Protein AF-A0A1Y4RYS8-F1 (afdb_monomer_lite)

Structure (mmCIF, N/CA/C/O backbone):
data_AF-A0A1Y4RYS8-F1
#
_entry.id   AF-A0A1Y4RYS8-F1
#
loop_
_atom_site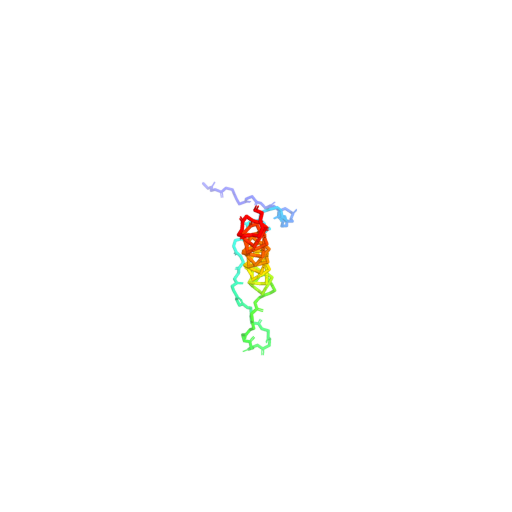.group_PDB
_atom_site.id
_atom_site.type_symbol
_atom_site.label_atom_id
_atom_site.label_alt_id
_atom_site.label_comp_id
_atom_site.label_asym_id
_atom_site.label_entity_id
_atom_site.label_seq_id
_atom_site.pdbx_PDB_ins_code
_atom_site.Cartn_x
_atom_site.Cartn_y
_atom_site.Cartn_z
_atom_site.occupancy
_atom_site.B_iso_or_equiv
_atom_site.auth_seq_id
_atom_site.auth_comp_id
_atom_site.auth_asym_id
_atom_site.auth_atom_id
_atom_site.pdbx_PDB_model_num
ATOM 1 N N . MET A 1 1 ? 6.230 -2.470 45.755 1.00 43.00 1 MET A N 1
ATOM 2 C CA . MET A 1 1 ? 4.983 -1.786 45.357 1.00 43.00 1 MET A CA 1
ATOM 3 C C . MET A 1 1 ? 5.360 -0.902 44.185 1.00 43.00 1 MET A C 1
ATOM 5 O O . MET A 1 1 ? 6.159 -0.005 44.405 1.00 43.00 1 MET A O 1
ATOM 9 N N . SER A 1 2 ? 4.958 -1.228 42.950 1.00 46.41 2 SER A N 1
ATOM 10 C CA . SER A 1 2 ? 5.274 -0.357 41.810 1.00 46.41 2 SER A CA 1
ATOM 11 C C . SER A 1 2 ? 4.340 0.843 41.848 1.00 46.41 2 SER A C 1
ATOM 13 O O . SER A 1 2 ? 3.122 0.684 41.937 1.00 46.41 2 SER A O 1
ATOM 15 N N . GLU A 1 3 ? 4.926 2.029 41.841 1.00 53.69 3 GLU A N 1
ATOM 16 C CA . GLU A 1 3 ? 4.210 3.294 41.821 1.00 53.69 3 GLU A CA 1
ATOM 17 C C . GLU A 1 3 ? 3.460 3.409 40.491 1.00 53.69 3 GLU A C 1
ATOM 19 O O . GLU A 1 3 ? 4.036 3.243 39.417 1.00 53.69 3 GLU A O 1
ATOM 24 N N . CYS A 1 4 ? 2.148 3.619 40.563 1.00 60.38 4 CYS A N 1
ATOM 25 C CA . CYS A 1 4 ? 1.339 3.886 39.385 1.00 60.38 4 CYS A CA 1
ATOM 26 C C . CYS A 1 4 ? 1.592 5.351 39.004 1.00 60.38 4 CYS A C 1
ATOM 28 O O . CYS A 1 4 ? 1.080 6.256 39.662 1.00 60.38 4 CYS A O 1
ATOM 30 N N . GLU A 1 5 ? 2.438 5.586 38.001 1.00 66.31 5 GLU A N 1
ATOM 31 C CA . GLU A 1 5 ? 2.753 6.927 37.503 1.00 66.31 5 GLU A 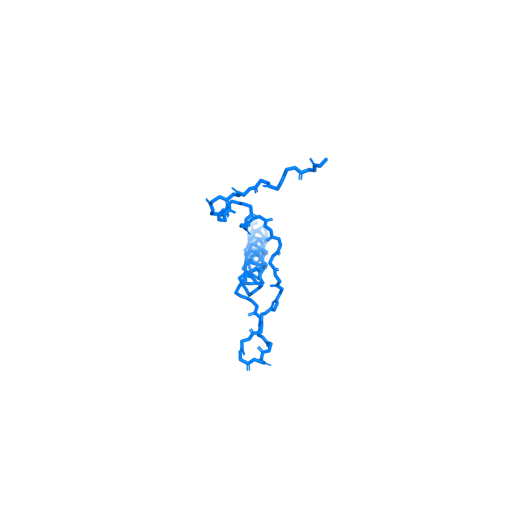CA 1
ATOM 32 C C . GLU A 1 5 ? 1.505 7.506 36.810 1.00 66.31 5 GLU A C 1
ATOM 34 O O . GLU A 1 5 ? 1.151 7.125 35.694 1.00 66.31 5 GLU A O 1
ATOM 39 N N . ILE A 1 6 ? 0.777 8.389 37.501 1.00 63.94 6 ILE A N 1
ATOM 40 C CA . ILE A 1 6 ? -0.398 9.068 36.941 1.00 63.94 6 ILE A CA 1
ATOM 41 C C . ILE A 1 6 ? 0.102 10.157 35.990 1.00 63.94 6 ILE A C 1
ATOM 43 O O . ILE A 1 6 ? 0.455 11.258 36.411 1.00 63.94 6 ILE A O 1
ATOM 47 N N . ARG A 1 7 ? 0.139 9.846 34.693 1.00 62.41 7 ARG A N 1
ATOM 48 C CA . ARG A 1 7 ? 0.466 10.815 33.642 1.00 62.41 7 ARG A CA 1
ATOM 49 C C . ARG A 1 7 ? -0.760 11.673 33.327 1.00 62.41 7 ARG A C 1
ATOM 51 O O . ARG A 1 7 ? -1.804 11.169 32.914 1.00 62.41 7 ARG A O 1
ATOM 58 N N . ILE A 1 8 ? -0.647 12.981 33.565 1.00 62.72 8 ILE A N 1
ATOM 59 C CA . ILE A 1 8 ? -1.697 13.964 33.272 1.00 62.72 8 ILE A CA 1
ATOM 60 C C . ILE A 1 8 ? -1.676 14.240 31.765 1.00 62.72 8 ILE A C 1
ATOM 62 O O . ILE A 1 8 ? -0.947 15.103 31.289 1.00 62.72 8 ILE A O 1
ATOM 66 N N . GLY A 1 9 ? -2.475 13.477 31.024 1.00 63.12 9 GLY A N 1
ATOM 67 C CA . GLY A 1 9 ? -2.613 13.602 29.576 1.00 63.12 9 GLY A CA 1
ATOM 68 C C . GLY A 1 9 ? -2.042 12.402 28.833 1.00 63.12 9 GLY A C 1
ATOM 69 O O . GLY A 1 9 ? -1.106 11.746 29.284 1.00 63.12 9 GLY A O 1
ATOM 70 N N . ALA A 1 10 ? -2.653 12.097 27.694 1.00 65.69 10 ALA A N 1
ATOM 71 C CA . ALA A 1 10 ? -2.171 11.037 26.834 1.00 65.69 10 ALA A CA 1
ATOM 72 C C . ALA A 1 10 ? -0.935 11.536 26.073 1.00 65.69 10 ALA A C 1
ATOM 74 O O . ALA A 1 10 ? -0.996 12.590 25.437 1.00 65.69 10 ALA A O 1
ATOM 75 N N . ASP A 1 11 ? 0.176 10.803 26.148 1.00 73.50 11 ASP A N 1
ATOM 76 C CA . ASP A 1 11 ? 1.362 11.104 25.352 1.00 73.50 11 ASP A CA 1
ATOM 77 C C . ASP A 1 11 ? 1.025 10.882 23.872 1.00 73.50 11 ASP A C 1
ATOM 79 O O . ASP A 1 11 ? 0.915 9.757 23.377 1.00 73.50 11 ASP A O 1
ATOM 83 N N . THR A 1 12 ? 0.795 11.980 23.155 1.00 67.00 12 THR A N 1
ATOM 84 C CA . THR A 1 12 ? 0.412 11.938 21.744 1.00 67.00 12 THR A CA 1
ATOM 85 C C . THR A 1 12 ? 1.509 11.333 20.875 1.00 67.00 12 THR A C 1
ATOM 87 O O . THR A 1 12 ? 1.192 10.741 19.846 1.00 67.00 12 THR A O 1
ATOM 90 N N . ALA A 1 13 ? 2.782 11.439 21.275 1.00 67.94 13 ALA A N 1
ATOM 91 C CA . ALA A 1 13 ? 3.881 10.832 20.534 1.00 67.94 13 ALA A CA 1
ATOM 92 C C . ALA A 1 13 ? 3.857 9.303 20.665 1.00 67.94 13 ALA A C 1
ATOM 94 O O . ALA A 1 13 ? 4.093 8.600 19.685 1.00 67.94 13 ALA A O 1
ATOM 95 N N . GLU A 1 14 ? 3.510 8.777 21.839 1.00 68.56 14 GLU A N 1
ATOM 96 C CA . GLU A 1 14 ? 3.338 7.337 22.059 1.00 68.56 14 GLU A CA 1
ATOM 97 C C . GLU A 1 14 ? 2.130 6.791 21.276 1.00 68.56 14 GLU A C 1
ATOM 99 O O . GLU A 1 14 ? 2.240 5.796 20.555 1.00 68.56 14 GLU A O 1
ATOM 104 N N . ILE A 1 15 ? 0.998 7.501 21.310 1.00 66.31 15 ILE A N 1
ATOM 105 C CA . ILE A 1 15 ? -0.228 7.105 20.595 1.00 66.31 15 ILE A CA 1
ATOM 106 C C . ILE A 1 15 ? -0.024 7.069 19.078 1.00 66.31 15 ILE A C 1
ATOM 108 O O . ILE A 1 15 ? -0.525 6.163 18.413 1.00 66.31 15 ILE A O 1
ATOM 112 N N . MET A 1 16 ? 0.711 8.031 18.515 1.00 63.22 16 MET A N 1
ATOM 113 C CA . MET A 1 16 ? 0.968 8.071 17.071 1.00 63.22 16 MET A CA 1
ATOM 114 C C . MET A 1 16 ? 1.921 6.969 16.591 1.00 63.22 16 MET A C 1
ATOM 116 O O . MET A 1 16 ? 1.887 6.626 15.411 1.00 63.22 16 MET A O 1
ATOM 120 N N . ASN A 1 17 ? 2.736 6.405 17.485 1.00 69.75 17 ASN A N 1
ATOM 121 C CA . ASN A 1 17 ? 3.653 5.302 17.182 1.00 69.75 17 ASN A CA 1
ATOM 122 C C . ASN A 1 17 ? 3.091 3.921 17.554 1.00 69.75 17 ASN A C 1
ATOM 124 O O . ASN A 1 17 ? 3.759 2.910 17.342 1.00 69.75 17 ASN A O 1
ATOM 128 N N . THR A 1 18 ? 1.879 3.862 18.106 1.00 77.50 18 THR A N 1
ATOM 129 C CA . THR A 1 18 ? 1.217 2.600 18.440 1.00 77.50 18 THR A CA 1
ATOM 130 C C . THR A 1 18 ? 0.458 2.076 17.223 1.00 77.50 18 THR A C 1
ATOM 132 O O . THR A 1 18 ? -0.257 2.830 16.559 1.00 77.50 18 THR A O 1
ATOM 135 N N . ASP A 1 19 ? 0.589 0.777 16.935 1.00 78.88 19 ASP A N 1
ATOM 136 C CA . ASP A 1 19 ? -0.156 0.127 15.854 1.00 78.88 19 ASP A CA 1
ATOM 137 C C . ASP A 1 19 ? -1.667 0.326 16.048 1.00 78.88 19 ASP A C 1
ATOM 139 O O . ASP A 1 19 ? -2.247 -0.066 17.064 1.00 78.88 19 ASP A O 1
ATOM 143 N N . GLN A 1 20 ? -2.313 0.947 15.058 1.00 81.69 20 GLN A N 1
ATOM 144 C CA . GLN A 1 20 ? -3.754 1.174 15.080 1.00 81.69 20 GLN A CA 1
ATOM 145 C C . GLN A 1 20 ? -4.511 -0.028 14.503 1.00 81.69 20 GLN A C 1
ATOM 147 O O . GLN A 1 20 ? -4.050 -0.651 13.540 1.00 81.69 20 GLN A O 1
ATOM 152 N N . PRO A 1 21 ? -5.699 -0.353 15.041 1.00 87.44 21 PRO A N 1
ATOM 153 C CA . PRO A 1 21 ? -6.492 -1.470 14.551 1.00 87.44 21 PRO A CA 1
ATOM 154 C C . PRO A 1 21 ? -6.959 -1.233 13.111 1.00 87.44 21 PRO A C 1
ATOM 156 O O . PRO A 1 21 ? -7.216 -0.102 12.688 1.00 87.44 21 PRO A O 1
ATOM 159 N N . ASN A 1 22 ? -7.114 -2.320 12.352 1.00 89.69 22 ASN A N 1
ATOM 160 C CA . ASN A 1 22 ? -7.562 -2.249 10.958 1.00 89.69 22 ASN A CA 1
ATOM 161 C C . ASN A 1 22 ? -9.046 -1.876 10.826 1.00 89.69 22 ASN A C 1
ATOM 163 O O . ASN A 1 22 ? -9.465 -1.338 9.800 1.00 89.69 22 ASN A O 1
ATOM 167 N N . THR A 1 23 ? -9.836 -2.154 11.859 1.00 91.44 23 THR A N 1
ATOM 168 C CA . THR A 1 23 ? -11.274 -1.903 11.916 1.00 91.44 23 THR A CA 1
ATOM 169 C C . THR A 1 23 ? -11.645 -1.204 13.219 1.00 91.44 23 THR A C 1
ATOM 171 O O . THR A 1 23 ? -10.967 -1.330 14.238 1.00 91.44 23 THR A O 1
ATOM 174 N N . ILE A 1 24 ? -12.720 -0.424 13.171 1.00 91.50 24 ILE A N 1
ATOM 175 C CA . ILE A 1 24 ? -13.368 0.190 14.328 1.00 91.50 24 ILE A CA 1
ATOM 176 C C . ILE A 1 24 ? -14.857 -0.140 14.273 1.00 91.50 24 ILE A C 1
ATOM 178 O O . ILE A 1 24 ? -15.431 -0.291 13.197 1.00 91.50 24 ILE A O 1
ATOM 182 N N . THR A 1 25 ? -15.501 -0.251 15.429 1.00 93.19 25 THR A N 1
ATOM 183 C CA . THR A 1 25 ? -16.952 -0.460 15.492 1.00 93.19 25 THR A CA 1
ATOM 184 C C . THR A 1 25 ? -17.647 0.868 15.759 1.00 93.19 25 THR A C 1
ATOM 186 O O . THR A 1 25 ? -17.342 1.538 16.743 1.00 93.19 25 THR A O 1
ATOM 189 N N . VAL A 1 26 ? -18.603 1.239 14.907 1.00 88.31 26 VAL A N 1
ATOM 190 C CA . VAL A 1 26 ? -19.442 2.433 15.068 1.00 88.31 26 VAL A CA 1
ATOM 191 C C . VAL A 1 26 ? -20.900 1.995 15.020 1.00 88.31 26 VAL A C 1
ATOM 193 O O . VAL A 1 26 ? -21.339 1.398 14.043 1.00 88.31 26 VAL A O 1
ATOM 196 N N . ASN A 1 27 ? -21.657 2.257 16.089 1.00 91.38 27 ASN A N 1
ATOM 197 C CA . ASN A 1 27 ? -23.067 1.856 16.219 1.00 91.38 27 ASN A CA 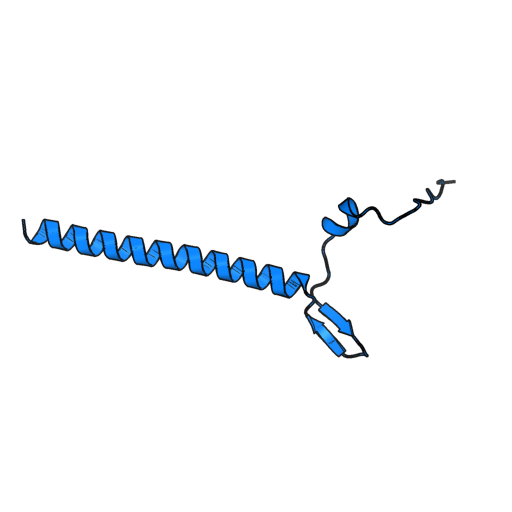1
ATOM 198 C C . ASN A 1 27 ? -23.320 0.353 15.966 1.00 91.38 27 ASN A C 1
ATOM 200 O O . ASN A 1 27 ? -24.320 -0.022 15.359 1.00 91.38 27 ASN A O 1
ATOM 204 N N . GLY A 1 28 ? -22.399 -0.511 16.407 1.00 91.69 28 GLY A N 1
ATOM 205 C CA . GLY A 1 28 ? -22.490 -1.966 16.219 1.00 91.69 28 GLY A CA 1
ATOM 206 C C . GLY A 1 28 ? -22.119 -2.460 14.816 1.00 91.69 28 GLY A C 1
ATOM 207 O O . GLY A 1 28 ? -22.168 -3.661 14.573 1.00 91.69 28 GLY A O 1
ATOM 208 N N . VAL A 1 29 ? -21.723 -1.562 13.909 1.00 92.62 29 VAL A N 1
ATOM 209 C CA . VAL A 1 29 ? -21.224 -1.907 12.574 1.00 92.62 29 VAL A CA 1
ATOM 210 C C . VAL A 1 29 ? -19.705 -1.815 12.564 1.00 92.62 29 VAL A C 1
ATOM 212 O O . VAL A 1 29 ? -19.134 -0.791 12.942 1.00 92.62 29 VAL A O 1
ATOM 215 N N . GLU A 1 30 ? -19.049 -2.881 12.120 1.00 94.38 30 GLU A N 1
ATOM 216 C CA . GLU A 1 30 ? -17.604 -2.899 11.926 1.00 94.38 30 GLU A CA 1
ATOM 217 C C . GLU A 1 30 ? -17.251 -2.210 10.602 1.00 94.38 30 GLU A C 1
ATOM 219 O O . GLU A 1 30 ? -17.690 -2.622 9.527 1.00 94.38 30 GLU A O 1
ATOM 224 N N . ILE A 1 31 ? -16.473 -1.131 10.685 1.00 93.69 31 ILE A N 1
ATOM 225 C CA . ILE A 1 31 ? -16.000 -0.361 9.535 1.00 93.69 31 ILE A CA 1
ATOM 226 C C . ILE A 1 31 ? -14.467 -0.315 9.527 1.00 93.69 31 ILE A C 1
ATOM 228 O O . ILE A 1 31 ? -13.840 -0.367 10.587 1.00 93.69 31 ILE A O 1
ATOM 232 N N . PRO A 1 32 ? -13.821 -0.199 8.356 1.00 92.88 32 PRO A N 1
ATOM 233 C CA . PRO A 1 32 ? -12.377 -0.013 8.288 1.00 92.88 32 PRO A CA 1
ATOM 234 C C . PRO A 1 32 ? -11.949 1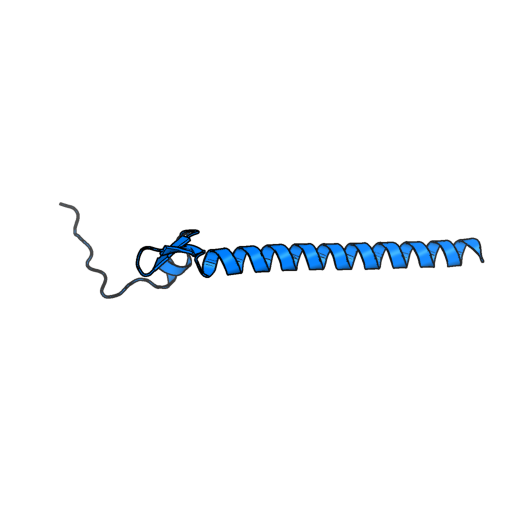.267 9.010 1.00 92.88 32 PRO A C 1
ATOM 236 O O . PRO A 1 32 ? -12.611 2.302 8.898 1.00 92.88 32 PRO A O 1
ATOM 239 N N . SER A 1 33 ? -10.826 1.217 9.724 1.00 91.06 33 SER A N 1
ATOM 240 C CA . SER A 1 33 ? -10.271 2.410 10.357 1.00 91.06 33 SER A CA 1
ATOM 241 C C . SER A 1 33 ? -9.700 3.365 9.305 1.00 91.06 33 SER A C 1
ATOM 243 O O . SER A 1 33 ? -9.235 2.951 8.237 1.00 91.06 33 SER A O 1
ATOM 245 N N . TYR A 1 34 ? -9.700 4.664 9.612 1.00 87.25 34 TYR A N 1
ATOM 246 C CA . TYR A 1 34 ? -9.102 5.671 8.732 1.00 87.25 34 TYR A CA 1
ATOM 247 C C . TYR A 1 34 ? -7.621 5.374 8.456 1.00 87.25 34 TYR A C 1
ATOM 249 O O . TYR A 1 34 ? -7.186 5.425 7.308 1.00 87.25 34 TYR A O 1
ATOM 257 N N . TYR A 1 35 ? -6.865 4.995 9.491 1.00 86.62 35 TYR A N 1
ATOM 258 C CA . TYR A 1 35 ? -5.451 4.638 9.369 1.00 86.62 35 TYR A CA 1
ATOM 259 C C . TYR A 1 35 ? -5.226 3.469 8.403 1.00 86.62 35 TYR A C 1
ATOM 261 O O . TYR A 1 35 ? -4.340 3.531 7.550 1.00 86.62 35 TYR A O 1
ATOM 269 N N . TYR A 1 36 ? -6.067 2.433 8.476 1.00 90.25 36 TYR A N 1
ATOM 270 C CA . TYR A 1 36 ? -6.003 1.303 7.553 1.00 90.25 36 TYR A CA 1
ATOM 271 C C . TYR A 1 36 ? -6.256 1.723 6.102 1.00 90.25 36 TYR A C 1
ATOM 273 O O . TYR A 1 36 ? -5.501 1.340 5.203 1.00 90.25 36 TYR A O 1
ATOM 281 N N . LEU A 1 37 ? -7.293 2.532 5.867 1.00 91.00 37 LEU A N 1
ATOM 282 C CA . LEU A 1 37 ? -7.614 3.036 4.530 1.00 91.00 37 LEU A CA 1
ATOM 283 C C . LEU A 1 37 ? -6.490 3.913 3.976 1.00 91.00 37 LEU A C 1
ATOM 285 O O . LEU A 1 37 ? -6.076 3.718 2.833 1.00 91.00 37 LEU A O 1
ATOM 289 N N . TRP A 1 38 ? -5.958 4.818 4.797 1.00 90.75 38 TRP A N 1
ATOM 290 C CA . TRP A 1 38 ? -4.838 5.683 4.440 1.00 90.75 38 TRP A CA 1
ATOM 291 C C . TRP A 1 38 ? -3.596 4.875 4.056 1.00 90.75 38 TRP A C 1
ATOM 293 O O . TRP A 1 38 ? -3.070 5.038 2.959 1.00 90.75 38 TRP A O 1
ATOM 303 N N . ARG A 1 39 ? -3.172 3.926 4.901 1.00 90.44 39 ARG A N 1
ATOM 304 C CA . ARG A 1 39 ? -2.016 3.059 4.624 1.00 90.44 39 ARG A CA 1
ATOM 305 C C . ARG A 1 39 ? -2.182 2.291 3.314 1.00 90.44 39 ARG A C 1
ATOM 307 O O . ARG A 1 39 ? -1.231 2.149 2.546 1.00 90.44 39 ARG A O 1
ATOM 314 N N . ARG A 1 40 ? -3.391 1.789 3.048 1.00 92.38 40 ARG A N 1
ATOM 315 C CA . ARG A 1 40 ? -3.698 1.055 1.817 1.00 92.38 40 ARG A CA 1
ATOM 316 C C . ARG A 1 40 ? -3.668 1.964 0.589 1.00 92.38 40 ARG A C 1
ATOM 318 O O . ARG A 1 40 ? -3.170 1.531 -0.448 1.00 92.38 40 ARG A O 1
ATOM 325 N N . LEU A 1 41 ? -4.155 3.200 0.709 1.00 93.94 41 LEU A N 1
ATOM 326 C CA . LEU A 1 41 ? -4.070 4.211 -0.342 1.00 93.94 41 LEU A CA 1
ATOM 327 C C . LEU A 1 41 ? -2.610 4.560 -0.652 1.00 93.94 41 LEU A C 1
ATOM 329 O O . LEU A 1 41 ? -2.205 4.432 -1.802 1.00 93.94 41 LEU A O 1
ATOM 333 N N . SER A 1 42 ? -1.800 4.889 0.358 1.00 93.44 42 SER A N 1
ATOM 334 C CA . SER A 1 42 ? -0.383 5.226 0.161 1.00 93.44 42 SER A CA 1
ATOM 335 C C . SER A 1 42 ? 0.401 4.087 -0.498 1.00 93.44 42 SER A C 1
ATOM 337 O O . SER A 1 42 ? 1.187 4.318 -1.413 1.00 93.44 42 SER A O 1
ATOM 339 N N . ALA A 1 43 ? 0.141 2.834 -0.109 1.00 94.38 43 ALA A N 1
ATOM 340 C CA . ALA A 1 43 ? 0.767 1.674 -0.745 1.00 94.38 43 ALA A CA 1
ATOM 341 C C . ALA A 1 43 ? 0.346 1.493 -2.218 1.00 94.38 43 ALA A C 1
ATOM 343 O O . ALA A 1 43 ? 1.116 0.981 -3.032 1.00 94.38 43 ALA A O 1
ATOM 344 N N . LEU A 1 44 ? -0.885 1.872 -2.580 1.00 95.69 44 LEU A N 1
ATOM 345 C CA . LEU A 1 44 ? -1.337 1.868 -3.974 1.00 95.69 44 LEU A CA 1
ATOM 346 C C . LEU A 1 44 ? -0.704 3.009 -4.770 1.00 95.69 44 LEU A C 1
ATOM 348 O O . LEU A 1 44 ? -0.276 2.783 -5.900 1.00 95.69 44 LEU A O 1
ATOM 352 N N . GLU A 1 45 ? -0.603 4.203 -4.190 1.00 96.50 45 GLU A N 1
ATOM 353 C CA . GLU A 1 45 ? 0.074 5.345 -4.808 1.00 96.50 45 GLU A CA 1
ATOM 354 C C . GLU A 1 45 ? 1.540 5.029 -5.111 1.00 96.50 45 GLU A C 1
ATOM 356 O O . GLU A 1 45 ? 1.998 5.271 -6.227 1.00 96.50 45 GLU A O 1
ATOM 361 N N . GLU A 1 46 ? 2.250 4.394 -4.177 1.00 95.81 46 GLU A N 1
ATOM 362 C CA . GLU A 1 46 ? 3.628 3.943 -4.386 1.00 95.81 46 GLU A CA 1
ATOM 363 C C . GLU A 1 46 ? 3.732 2.970 -5.572 1.00 95.81 46 GLU A C 1
ATOM 365 O O . GLU A 1 46 ? 4.562 3.146 -6.467 1.00 95.81 46 GLU A O 1
ATOM 370 N N . LYS A 1 47 ? 2.838 1.976 -5.646 1.00 95.75 47 LYS A N 1
ATOM 371 C CA . LYS A 1 47 ? 2.789 1.037 -6.781 1.00 95.75 47 LYS A CA 1
ATOM 372 C C . LYS A 1 47 ? 2.514 1.743 -8.106 1.00 95.75 47 LYS A C 1
ATOM 374 O O . LYS A 1 47 ? 3.113 1.390 -9.119 1.00 95.75 47 LYS A O 1
ATOM 379 N N . ILE A 1 48 ? 1.628 2.739 -8.109 1.00 95.81 48 ILE A N 1
ATOM 380 C CA . ILE A 1 48 ? 1.327 3.543 -9.299 1.00 95.81 48 ILE A CA 1
ATOM 381 C C . ILE A 1 48 ? 2.564 4.330 -9.744 1.00 95.81 48 ILE A C 1
ATOM 383 O O . ILE A 1 48 ? 2.834 4.398 -10.942 1.00 95.81 48 ILE A O 1
ATOM 387 N N . VAL A 1 49 ? 3.328 4.905 -8.812 1.00 96.50 49 VAL A N 1
ATOM 388 C CA . VAL A 1 49 ? 4.581 5.610 -9.127 1.00 96.50 49 VAL A CA 1
ATOM 389 C C . VAL A 1 49 ? 5.575 4.668 -9.804 1.00 96.50 49 VAL A C 1
ATOM 391 O O . VAL A 1 49 ? 6.094 5.002 -10.869 1.00 96.50 49 VAL A O 1
ATOM 394 N N . TRP A 1 50 ? 5.778 3.468 -9.259 1.00 95.06 50 TRP A N 1
ATOM 395 C CA . TRP A 1 50 ? 6.652 2.464 -9.872 1.00 95.06 50 TRP A CA 1
ATOM 396 C C . TRP A 1 50 ? 6.200 2.057 -11.275 1.00 95.06 50 TRP A C 1
ATOM 398 O O . TRP A 1 50 ? 7.022 1.977 -12.188 1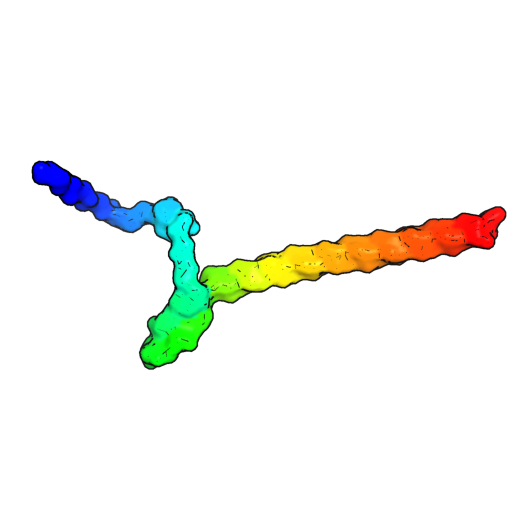.00 95.06 50 TRP A O 1
ATOM 408 N N . LEU A 1 51 ? 4.894 1.868 -11.476 1.00 95.62 51 LEU A N 1
ATOM 409 C CA . LEU A 1 51 ? 4.337 1.581 -12.798 1.00 95.62 51 LEU A CA 1
ATOM 410 C C . LEU A 1 51 ? 4.593 2.718 -13.792 1.00 95.62 51 LEU A C 1
ATOM 412 O O . LEU A 1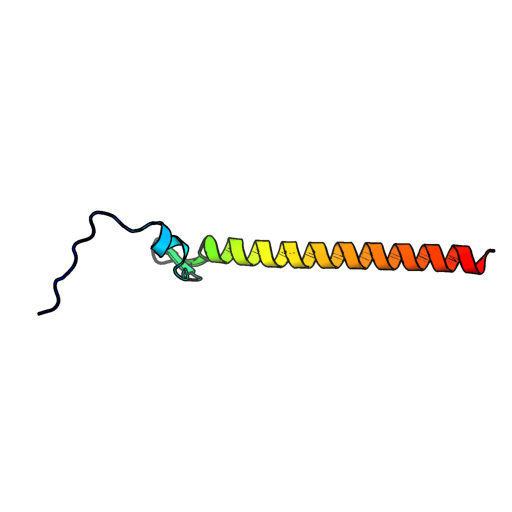 51 ? 4.994 2.459 -14.923 1.00 95.62 51 LEU A O 1
ATOM 416 N N . LYS A 1 52 ? 4.407 3.978 -13.380 1.00 95.75 52 LYS A N 1
ATOM 417 C CA . LYS A 1 52 ? 4.696 5.139 -14.236 1.00 95.75 52 LYS A CA 1
ATOM 418 C C . LYS A 1 52 ? 6.164 5.175 -14.656 1.00 95.75 52 LYS A C 1
ATOM 420 O O . LYS A 1 52 ? 6.447 5.421 -15.824 1.00 95.75 52 LYS A O 1
ATOM 425 N N . ILE A 1 53 ? 7.084 4.900 -13.730 1.00 95.81 53 ILE A N 1
ATOM 426 C CA . ILE A 1 53 ? 8.522 4.829 -14.025 1.00 95.81 53 ILE A CA 1
ATOM 427 C C . ILE A 1 53 ? 8.809 3.716 -15.040 1.00 95.81 53 ILE A C 1
ATOM 429 O O . ILE A 1 53 ? 9.518 3.959 -16.014 1.00 95.81 53 ILE A O 1
ATOM 433 N N . ALA A 1 54 ? 8.229 2.527 -14.855 1.00 95.00 54 ALA A N 1
ATOM 434 C CA . ALA A 1 54 ? 8.409 1.406 -15.776 1.00 95.00 54 ALA A CA 1
ATOM 435 C C . ALA A 1 54 ? 7.937 1.740 -17.202 1.00 95.00 54 ALA A C 1
ATOM 437 O O . ALA A 1 54 ? 8.674 1.507 -18.157 1.00 95.00 54 ALA A O 1
ATOM 438 N N . VAL A 1 55 ? 6.762 2.364 -17.341 1.00 96.00 55 VAL A N 1
ATOM 439 C CA . VAL A 1 55 ? 6.221 2.790 -18.645 1.00 96.00 55 VAL A CA 1
ATOM 440 C C . VAL A 1 55 ? 7.125 3.825 -19.320 1.00 96.00 55 VAL A C 1
ATOM 442 O O . VAL A 1 55 ? 7.382 3.738 -20.519 1.00 96.00 55 VAL A O 1
ATOM 445 N N . ILE A 1 56 ? 7.639 4.800 -18.562 1.00 95.19 56 ILE A N 1
ATOM 446 C CA . ILE A 1 56 ? 8.565 5.807 -19.101 1.00 95.19 56 ILE A CA 1
ATOM 447 C C . ILE A 1 56 ? 9.860 5.142 -19.584 1.00 95.19 56 ILE A C 1
ATOM 449 O O . ILE A 1 56 ? 10.337 5.461 -20.671 1.00 95.19 56 ILE A O 1
ATOM 453 N N . LEU A 1 57 ? 10.421 4.211 -18.807 1.00 95.75 57 LEU A N 1
ATOM 454 C CA . LEU A 1 57 ? 11.635 3.483 -19.184 1.00 95.75 57 LEU A CA 1
ATOM 455 C C . LEU A 1 57 ? 11.443 2.672 -20.468 1.00 95.75 57 LEU A C 1
ATOM 457 O O . LEU A 1 57 ? 12.291 2.732 -21.356 1.00 95.75 57 LEU A O 1
ATOM 461 N N . GLU A 1 58 ? 10.327 1.956 -20.590 1.00 94.56 58 GLU A N 1
ATOM 462 C CA . GLU A 1 58 ? 10.000 1.185 -21.791 1.00 94.56 58 GLU A CA 1
ATOM 463 C C . GLU A 1 58 ? 9.907 2.085 -23.031 1.00 94.56 58 GLU A C 1
ATOM 465 O O . GLU A 1 58 ? 10.492 1.777 -24.071 1.00 94.56 58 GLU A O 1
ATOM 470 N N . LEU A 1 59 ? 9.259 3.248 -22.902 1.00 94.25 59 LEU A N 1
ATOM 471 C CA . LEU A 1 59 ? 9.158 4.227 -23.983 1.00 94.25 59 LEU A CA 1
ATOM 472 C C . LEU A 1 59 ? 10.533 4.770 -24.405 1.00 94.25 59 LEU A C 1
ATOM 474 O O . LEU A 1 59 ? 10.815 4.880 -25.598 1.00 94.25 59 LEU A O 1
ATOM 478 N N . VAL A 1 60 ? 11.406 5.087 -23.444 1.00 94.62 60 VAL A N 1
ATOM 479 C CA . VAL A 1 60 ? 12.770 5.569 -23.724 1.00 94.62 60 VAL A CA 1
ATOM 480 C C . VAL A 1 60 ? 13.585 4.509 -24.464 1.00 94.62 60 VAL A C 1
ATOM 482 O O . VAL A 1 60 ? 14.244 4.831 -25.453 1.00 94.62 60 VAL A O 1
ATOM 485 N N . ILE A 1 61 ? 13.515 3.246 -24.029 1.00 94.12 61 ILE A N 1
ATOM 486 C CA . ILE A 1 61 ? 14.197 2.128 -24.696 1.00 94.12 61 ILE A CA 1
ATOM 487 C C . ILE A 1 61 ? 13.676 1.968 -26.123 1.00 94.12 61 ILE A C 1
ATOM 489 O O . ILE A 1 61 ? 14.474 1.865 -27.054 1.00 94.12 61 ILE A O 1
ATOM 493 N N . PHE A 1 62 ? 12.355 1.993 -26.311 1.00 94.25 62 PHE A N 1
ATOM 494 C CA . PHE A 1 62 ? 11.748 1.882 -27.632 1.00 94.25 62 PHE A CA 1
ATOM 495 C C . PHE A 1 62 ? 12.260 2.973 -28.582 1.00 94.25 62 PHE A C 1
ATOM 497 O O . PHE A 1 62 ? 12.725 2.664 -29.678 1.00 94.25 62 PHE A O 1
ATOM 504 N N . VAL A 1 63 ? 12.250 4.239 -28.149 1.00 93.38 63 VAL A N 1
ATOM 505 C CA . VAL A 1 63 ? 12.756 5.364 -28.952 1.00 93.38 63 VAL A CA 1
ATOM 506 C C . VAL A 1 63 ? 14.247 5.205 -29.263 1.00 93.38 63 VAL A C 1
ATOM 508 O O . VAL A 1 63 ? 14.652 5.407 -30.407 1.00 93.38 63 VAL A O 1
ATOM 511 N N . ALA A 1 64 ? 15.063 4.800 -28.287 1.00 91.69 64 ALA A N 1
ATOM 512 C CA . ALA A 1 64 ? 16.495 4.585 -28.493 1.00 91.69 64 ALA A CA 1
ATOM 513 C C . ALA A 1 64 ? 16.779 3.488 -29.535 1.00 91.69 64 ALA A C 1
ATOM 515 O O . ALA A 1 64 ? 17.636 3.670 -30.401 1.00 91.69 64 ALA A O 1
ATOM 516 N N . VAL A 1 65 ? 16.031 2.379 -29.495 1.00 92.94 65 VAL A N 1
ATOM 517 C CA . VAL A 1 65 ? 16.139 1.292 -30.482 1.00 92.94 65 VAL A CA 1
ATOM 518 C C . VAL A 1 65 ? 15.753 1.775 -31.877 1.00 92.94 65 VAL A C 1
ATOM 520 O O . VAL A 1 65 ? 16.457 1.464 -32.833 1.00 92.94 65 VAL A O 1
ATOM 523 N N . GLN A 1 66 ? 14.676 2.555 -32.008 1.00 88.69 66 GLN A N 1
ATOM 524 C CA . GLN A 1 66 ? 14.277 3.119 -33.301 1.00 88.69 66 GLN A CA 1
ATOM 525 C C . GLN A 1 66 ? 15.372 4.034 -33.865 1.00 88.69 66 GLN A C 1
ATOM 527 O O . GLN A 1 66 ? 15.763 3.872 -35.014 1.00 88.69 66 GLN A O 1
ATOM 532 N N . ILE A 1 67 ? 15.933 4.942 -33.060 1.00 88.81 67 ILE A N 1
ATOM 533 C CA . ILE A 1 67 ? 17.018 5.829 -33.513 1.00 88.81 67 ILE A CA 1
ATOM 534 C C . ILE A 1 67 ? 18.230 5.019 -33.992 1.00 88.81 67 ILE A C 1
ATOM 536 O O . ILE A 1 67 ? 18.773 5.314 -35.050 1.00 88.81 67 ILE A O 1
ATOM 540 N N . PHE A 1 68 ? 18.639 3.986 -33.252 1.00 82.38 68 PHE A N 1
ATOM 541 C CA . PHE A 1 68 ? 19.778 3.150 -33.642 1.00 82.38 68 PHE A CA 1
ATOM 542 C C . PHE A 1 68 ? 19.503 2.304 -34.893 1.00 82.38 68 PHE A C 1
ATOM 544 O O . PHE A 1 68 ? 20.415 2.055 -35.669 1.00 82.38 68 PHE A O 1
ATOM 551 N N . ALA A 1 69 ? 18.262 1.860 -35.105 1.00 77.50 69 ALA A N 1
ATOM 552 C CA . ALA A 1 69 ? 17.889 1.070 -36.278 1.00 77.50 69 ALA A CA 1
ATOM 553 C C . ALA A 1 69 ? 17.793 1.897 -37.576 1.00 77.50 69 ALA A C 1
ATOM 555 O O . ALA A 1 69 ? 17.852 1.320 -38.660 1.00 77.50 69 ALA A O 1
ATOM 556 N N . PHE A 1 70 ? 17.611 3.219 -37.471 1.00 71.88 70 PHE A N 1
ATOM 557 C CA . PHE A 1 70 ? 17.445 4.135 -38.608 1.00 71.88 70 PHE A CA 1
ATOM 558 C C . PHE A 1 70 ? 18.649 5.070 -38.858 1.00 71.88 70 PHE A C 1
ATOM 560 O O . PHE A 1 70 ? 18.603 5.848 -39.813 1.00 71.88 70 PHE A O 1
ATOM 567 N N . CYS A 1 71 ? 19.704 4.994 -38.039 1.00 60.00 71 CYS A N 1
ATOM 568 C CA . CYS A 1 71 ? 21.016 5.620 -38.269 1.00 60.00 71 CYS A CA 1
ATOM 569 C C . CYS A 1 71 ? 21.976 4.638 -38.949 1.00 60.00 71 CYS A C 1
ATOM 571 O O . CYS A 1 71 ? 22.772 5.102 -39.795 1.00 60.00 71 CYS A O 1
#

Secondary structure (DSSP, 8-state):
-------SS--HHHHHHSPPPSEEEETTEEEE-HHHHHHHHHHHHHHHHHHHHHHHHHHHHHHHHHHHHH-

pLDDT: mean 83.96, std 13.91, range [43.0, 96.5]

Foldseek 3Di:
DDDPPPDPDDPVVVVVPDDDDQWDADPNDIDGDPVNVVVVVVVVVVVVVVVVVVVVVVVVVVVVVVVVVVD

Sequence (71 aa):
MSECEIRIGADTAEIMNTDQPNTITVNGVEIPSYYYLWRRLSALEEKIVWLKIAVILELVIFVAVQIFAFC

Radius of gyration: 24.81 Å; chains: 1; bounding box: 44×17×84 Å